Protein AF-A0A723QAN1-F1 (afdb_monomer)

Foldseek 3Di:
DVVLVVLLVLLVLLQVLLLLLLVLLLVQDPDSPVDPDDSPDSFLVVSVVSSLVSLVRRPVVDDPVLQPLVVVLSVVSCVQPRPSPLSPDQADPVRHGRRPPCPDDPVVVNVVSSVVNVVSSVVSSVVSVVSVVVVVVVVVVVVVD

Secondary structure (DSSP, 8-state):
--HHHHHHHHHHHHHHHHHHHHHHHHHHSS-STTS---TT---HHHHHHHHHHHHHHH-TT--TTTTHHHHHHHHHHHHH-TTS-TTT-SB-TTSPBTTTT-----HHHHHHHHHHHHHHHHHHHHHHHHHHHHHHHHHHHHTT-

Solvent-accessible surface area (backbone atoms only — not comparable to full-atom values): 8439 Å² total; per-residue (Å²): 124,76,61,36,55,52,54,39,51,56,54,50,50,50,52,53,53,47,54,50,42,38,54,48,32,41,74,64,37,92,66,45,83,83,53,92,78,61,90,86,65,78,43,54,85,59,51,48,60,51,28,55,53,38,44,54,71,66,38,81,88,58,55,84,74,76,47,49,60,44,55,53,51,47,51,53,47,41,75,62,32,53,79,72,50,40,39,76,33,75,46,48,98,88,68,48,62,35,51,74,90,67,88,77,78,65,62,65,65,48,50,56,54,52,47,58,31,46,57,53,49,53,51,50,44,53,51,46,51,51,52,49,51,53,52,52,54,52,51,55,56,62,75,72,111

Sequence (145 aa):
FLVYPVLFLYRHHLELLIKQIIGLALALAEDPDKHQYKKDDHNLNNLWPLAQKLILEVDDSYRPSDFKIVKEVVKALHQADERATDFRYARRNDGTRSLEGIHYVNTRRFGEKMGEASDLLDGVDNGLRYLLDCKAEWNQILDSF

Organism: Salmonella enterica (NCBI:txid28901)

Radius of gyration: 17.95 Å; Cα contacts (8 Å, |Δi|>4): 113; chains: 1; bounding box: 45×23×59 Å

Mean predicted aligned error: 4.46 Å

Structure (mmCIF, N/CA/C/O backbone):
data_AF-A0A723QAN1-F1
#
_entry.id   AF-A0A723QAN1-F1
#
loop_
_atom_site.group_PDB
_atom_site.id
_atom_site.type_symbol
_atom_site.label_atom_id
_atom_site.label_alt_id
_atom_site.label_comp_id
_atom_site.label_asym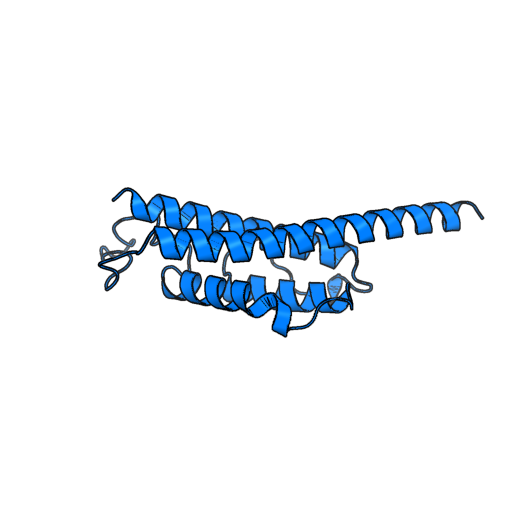_id
_atom_site.label_entity_id
_atom_site.label_seq_id
_atom_site.pdbx_PDB_ins_code
_atom_site.Cartn_x
_atom_site.Cartn_y
_atom_site.Cartn_z
_atom_site.occupancy
_atom_site.B_iso_or_equiv
_atom_site.auth_seq_id
_atom_site.auth_comp_id
_atom_site.auth_asym_id
_atom_site.auth_atom_id
_atom_site.pdbx_PDB_model_num
ATOM 1 N N . PHE A 1 1 ? -15.285 -5.327 21.416 1.00 58.22 1 PHE A N 1
ATOM 2 C CA . PHE A 1 1 ? -13.844 -5.627 21.547 1.00 58.22 1 PHE A CA 1
ATOM 3 C C . PHE A 1 1 ? -13.246 -6.340 20.329 1.00 58.22 1 PHE A C 1
ATOM 5 O O . PHE A 1 1 ? -12.143 -5.976 19.963 1.00 58.22 1 PHE A O 1
ATOM 12 N N . LEU A 1 2 ? -13.940 -7.261 19.639 1.00 69.56 2 LEU A N 1
ATOM 13 C CA . LEU A 1 2 ? -13.376 -7.983 18.473 1.00 69.56 2 LEU A CA 1
ATOM 14 C C . LEU A 1 2 ? -13.221 -7.165 17.175 1.00 69.56 2 LEU A C 1
ATOM 16 O O . LEU A 1 2 ? -12.537 -7.603 16.260 1.00 69.56 2 LEU A O 1
ATOM 20 N N . VAL A 1 3 ? -13.827 -5.979 17.084 1.00 81.19 3 VAL A N 1
ATOM 21 C CA . VAL A 1 3 ? -13.777 -5.155 15.867 1.00 81.19 3 VAL A CA 1
ATOM 22 C C . VAL A 1 3 ? -12.398 -4.511 15.675 1.00 81.19 3 VAL A C 1
ATOM 24 O O . VAL A 1 3 ? -11.872 -4.545 14.573 1.00 81.19 3 VAL A O 1
ATOM 27 N N . TYR A 1 4 ? -11.755 -3.995 16.727 1.00 85.25 4 TYR A N 1
ATOM 28 C CA . TYR A 1 4 ? -10.472 -3.287 16.587 1.00 85.25 4 TYR A CA 1
ATOM 29 C C . TYR A 1 4 ? -9.316 -4.157 16.069 1.00 85.25 4 TYR A C 1
ATOM 31 O O . TYR A 1 4 ? -8.631 -3.705 15.153 1.00 85.25 4 TYR A O 1
ATOM 39 N N . PRO A 1 5 ? -9.153 -5.423 16.509 1.00 88.00 5 PRO A N 1
ATOM 40 C CA . PRO A 1 5 ? -8.198 -6.333 15.879 1.00 88.00 5 PRO A CA 1
ATOM 41 C C . PRO A 1 5 ? -8.429 -6.527 14.374 1.00 88.00 5 PRO A C 1
ATOM 43 O O . PRO A 1 5 ? -7.466 -6.610 13.620 1.00 88.00 5 PRO A O 1
ATOM 46 N N . VAL A 1 6 ? -9.684 -6.542 13.908 1.00 88.88 6 VAL A N 1
ATOM 47 C CA . VAL A 1 6 ? -9.993 -6.645 12.471 1.00 88.88 6 VAL A CA 1
ATOM 48 C C . VAL A 1 6 ? -9.536 -5.391 11.722 1.00 88.88 6 VAL A C 1
ATOM 50 O O . VAL A 1 6 ? -8.882 -5.514 10.689 1.00 88.88 6 VAL A O 1
ATOM 53 N N . LEU A 1 7 ? -9.805 -4.188 12.249 1.00 89.44 7 LEU A N 1
ATOM 54 C CA . LEU A 1 7 ? -9.296 -2.950 11.638 1.00 89.44 7 LEU A CA 1
ATOM 55 C C . LEU A 1 7 ? -7.765 -2.921 11.605 1.00 89.44 7 LEU A C 1
ATOM 57 O O . LEU A 1 7 ? -7.190 -2.500 10.603 1.00 89.44 7 LEU A O 1
ATOM 61 N N . PHE A 1 8 ? -7.113 -3.394 12.672 1.00 90.62 8 PHE A N 1
ATOM 62 C CA . PHE A 1 8 ? -5.658 -3.500 12.722 1.00 90.62 8 PHE A CA 1
ATOM 63 C C . PHE A 1 8 ? -5.116 -4.388 11.596 1.00 90.62 8 PHE A C 1
ATOM 65 O O . PHE A 1 8 ? -4.196 -3.969 10.898 1.00 90.62 8 PHE A O 1
ATOM 72 N N . LEU A 1 9 ? -5.698 -5.574 11.384 1.00 91.94 9 LEU A N 1
ATOM 73 C CA . LEU A 1 9 ? -5.268 -6.488 10.320 1.00 91.94 9 LEU A CA 1
ATOM 74 C C . LEU A 1 9 ? -5.391 -5.845 8.937 1.00 91.94 9 LEU A C 1
ATOM 76 O O . LEU A 1 9 ? -4.454 -5.902 8.150 1.00 91.94 9 LEU A O 1
ATOM 80 N N . TYR A 1 10 ? -6.504 -5.163 8.672 1.00 92.44 10 TYR A N 1
ATOM 81 C CA . TYR A 1 10 ? -6.720 -4.438 7.422 1.00 92.44 10 TYR A CA 1
ATOM 82 C C . TYR A 1 10 ? -5.733 -3.273 7.229 1.00 92.44 10 TYR A C 1
ATOM 84 O O . TYR A 1 10 ? -5.179 -3.112 6.142 1.00 92.44 10 TYR A O 1
ATOM 92 N N . ARG A 1 11 ? -5.464 -2.476 8.276 1.00 92.75 11 ARG A N 1
ATOM 93 C CA . ARG A 1 11 ? -4.436 -1.419 8.235 1.00 92.75 11 ARG A CA 1
ATOM 94 C C . ARG A 1 11 ? -3.059 -2.012 7.935 1.00 92.75 11 ARG A C 1
ATOM 96 O O . ARG A 1 11 ? -2.321 -1.462 7.123 1.00 92.75 11 ARG A O 1
ATOM 103 N N . HIS A 1 12 ? -2.708 -3.100 8.616 1.00 92.88 12 HIS A N 1
ATOM 104 C CA . HIS A 1 12 ? -1.403 -3.736 8.482 1.00 92.88 12 HIS A CA 1
ATOM 105 C C . HIS A 1 12 ? -1.216 -4.385 7.107 1.00 92.88 12 HIS A C 1
ATOM 107 O O . HIS A 1 12 ? -0.154 -4.230 6.515 1.00 92.88 12 HIS A O 1
ATOM 113 N N . HIS A 1 13 ? -2.260 -5.022 6.567 1.00 94.88 13 HIS A N 1
ATOM 114 C CA . HIS A 1 13 ? -2.288 -5.534 5.194 1.00 94.88 13 HIS A CA 1
ATOM 115 C C . HIS A 1 13 ? -1.930 -4.443 4.180 1.00 94.88 13 HIS A C 1
ATOM 117 O O . HIS A 1 13 ? -0.969 -4.599 3.430 1.00 94.88 13 HIS A O 1
ATOM 123 N N . LEU A 1 14 ? -2.619 -3.294 4.226 1.00 95.06 14 LEU A N 1
ATOM 124 C CA . LEU A 1 14 ? -2.302 -2.179 3.328 1.00 95.06 14 LEU A CA 1
ATOM 125 C C . LEU A 1 14 ? -0.883 -1.643 3.519 1.00 95.06 14 LEU A C 1
ATOM 127 O O . LEU A 1 14 ? -0.226 -1.313 2.540 1.00 95.06 14 LEU A O 1
ATOM 131 N N . GLU A 1 15 ? -0.401 -1.545 4.759 1.00 95.00 15 GLU A N 1
ATOM 132 C CA . GLU A 1 15 ? 0.967 -1.093 5.023 1.00 95.00 15 GLU A CA 1
ATOM 133 C C . GLU A 1 15 ? 2.000 -1.997 4.340 1.00 95.00 15 GLU A C 1
ATOM 135 O O . GLU A 1 15 ? 2.912 -1.500 3.678 1.00 95.00 15 GLU A O 1
ATOM 140 N N . LEU A 1 16 ? 1.851 -3.317 4.479 1.00 96.12 16 LEU A N 1
ATOM 141 C CA . LEU A 1 16 ? 2.757 -4.285 3.867 1.00 96.12 16 LEU A CA 1
ATOM 142 C C . LEU A 1 16 ? 2.675 -4.255 2.340 1.00 96.12 16 LEU A C 1
ATOM 144 O O . LEU A 1 16 ? 3.715 -4.235 1.685 1.00 96.12 16 LEU A O 1
ATOM 148 N N . LEU A 1 17 ? 1.466 -4.187 1.780 1.00 97.38 17 LEU A N 1
ATOM 149 C CA . LEU A 1 17 ? 1.263 -4.125 0.333 1.00 97.38 17 LEU A CA 1
ATOM 150 C C . LEU A 1 17 ? 1.862 -2.845 -0.271 1.00 97.38 17 LEU A C 1
ATOM 152 O O . LEU A 1 17 ? 2.572 -2.897 -1.270 1.00 97.38 17 LEU A O 1
ATOM 156 N N . ILE A 1 18 ? 1.685 -1.695 0.388 1.00 97.69 18 ILE A N 1
ATOM 157 C CA . ILE A 1 18 ? 2.312 -0.431 -0.028 1.00 97.69 18 ILE A CA 1
ATOM 158 C C . ILE A 1 18 ? 3.845 -0.533 0.028 1.00 97.69 18 ILE A C 1
ATOM 160 O O . ILE A 1 18 ? 4.523 -0.087 -0.897 1.00 97.69 18 ILE A O 1
ATOM 164 N N . LYS A 1 19 ? 4.415 -1.139 1.078 1.00 97.31 19 LYS A N 1
ATOM 165 C CA . LYS A 1 19 ? 5.871 -1.357 1.185 1.00 97.31 19 LYS A CA 1
ATOM 166 C C . LYS A 1 19 ? 6.411 -2.274 0.090 1.00 97.31 19 LYS A C 1
ATOM 168 O O . LYS A 1 19 ? 7.500 -2.019 -0.425 1.00 97.31 19 LYS A O 1
ATOM 173 N N . GLN A 1 20 ? 5.661 -3.318 -0.256 1.00 97.44 20 GLN A N 1
ATOM 174 C CA . GLN A 1 20 ? 5.986 -4.222 -1.356 1.00 97.44 20 GLN A CA 1
ATOM 175 C C . GLN A 1 20 ? 6.028 -3.457 -2.684 1.00 97.44 20 GLN A C 1
ATOM 177 O O . GLN A 1 20 ? 7.035 -3.516 -3.388 1.00 97.44 20 GLN A O 1
ATOM 182 N N . ILE A 1 21 ? 4.991 -2.666 -2.969 1.00 98.38 21 ILE A N 1
ATOM 183 C CA . ILE A 1 21 ? 4.897 -1.823 -4.168 1.00 98.38 21 ILE A CA 1
ATOM 184 C C . ILE A 1 21 ? 6.060 -0.829 -4.254 1.00 98.38 21 ILE A C 1
ATOM 186 O O . ILE A 1 21 ? 6.676 -0.712 -5.309 1.00 98.38 21 ILE A O 1
ATOM 190 N N . ILE A 1 22 ? 6.417 -0.156 -3.150 1.00 98.19 22 ILE A N 1
ATOM 191 C CA . ILE A 1 22 ? 7.596 0.729 -3.108 1.00 98.19 22 ILE A CA 1
ATOM 192 C C . ILE A 1 22 ? 8.857 -0.040 -3.516 1.00 98.19 22 ILE A C 1
ATOM 194 O O . ILE A 1 22 ? 9.641 0.454 -4.321 1.00 98.19 22 ILE A O 1
ATOM 198 N N . GLY A 1 23 ? 9.052 -1.251 -2.985 1.00 96.94 23 GLY A N 1
ATOM 199 C CA . GLY A 1 23 ? 10.200 -2.092 -3.325 1.00 96.94 23 GLY A CA 1
ATOM 200 C C . GLY A 1 23 ? 10.256 -2.470 -4.807 1.00 96.94 23 GLY A C 1
ATOM 201 O O . GLY A 1 23 ? 11.316 -2.355 -5.420 1.00 96.94 23 GLY A O 1
ATOM 202 N N . LEU A 1 24 ? 9.123 -2.878 -5.387 1.00 98.12 24 LEU A N 1
ATOM 203 C CA . LEU A 1 24 ? 9.030 -3.233 -6.808 1.00 98.12 24 LEU A CA 1
ATOM 204 C C . LEU A 1 24 ? 9.281 -2.020 -7.710 1.00 98.12 24 LEU A C 1
ATOM 206 O O . LEU A 1 24 ? 10.092 -2.091 -8.630 1.00 98.12 24 LEU A O 1
ATOM 210 N N . ALA A 1 25 ? 8.643 -0.887 -7.414 1.00 97.94 25 ALA A N 1
ATOM 211 C CA . ALA A 1 25 ? 8.802 0.326 -8.204 1.00 97.94 25 ALA A CA 1
ATOM 212 C C . ALA A 1 25 ? 10.233 0.887 -8.119 1.00 97.94 25 ALA A C 1
ATOM 214 O O . ALA A 1 25 ? 10.780 1.319 -9.128 1.00 97.94 25 ALA A O 1
ATOM 215 N N . LEU A 1 26 ? 10.897 0.809 -6.959 1.00 97.25 26 LEU A N 1
ATOM 216 C CA . LEU A 1 26 ? 12.315 1.177 -6.844 1.00 97.25 26 LEU A CA 1
ATOM 217 C C . LEU A 1 26 ? 13.230 0.290 -7.698 1.00 97.25 26 LEU A C 1
ATOM 219 O O . LEU A 1 26 ? 14.212 0.789 -8.230 1.00 97.25 26 LEU A O 1
ATOM 223 N N . ALA A 1 27 ? 12.928 -1.001 -7.856 1.00 96.06 27 ALA A N 1
ATOM 224 C CA . ALA A 1 27 ? 13.707 -1.887 -8.728 1.00 96.06 27 ALA A CA 1
ATOM 225 C C . ALA A 1 27 ? 13.515 -1.570 -10.229 1.00 96.06 27 ALA A C 1
ATOM 227 O O . ALA A 1 27 ? 14.384 -1.857 -11.064 1.00 96.06 27 ALA A O 1
ATOM 228 N N . LEU A 1 28 ? 12.382 -0.961 -10.581 1.00 96.56 28 LEU A N 1
ATOM 229 C CA . LEU A 1 28 ? 12.095 -0.494 -11.934 1.00 96.56 28 LEU A CA 1
ATOM 230 C C . LEU A 1 28 ? 12.711 0.875 -12.228 1.00 96.56 28 LEU A C 1
ATOM 232 O O . LEU A 1 28 ? 13.205 1.056 -13.341 1.00 96.56 28 LEU A O 1
ATOM 236 N N . ALA A 1 29 ? 12.735 1.776 -11.243 1.00 95.44 29 ALA A N 1
ATOM 237 C CA . ALA A 1 29 ? 13.222 3.147 -11.374 1.00 95.44 29 ALA A CA 1
ATOM 238 C C . ALA A 1 29 ? 14.650 3.234 -11.945 1.00 95.44 29 ALA A C 1
ATOM 240 O O . ALA A 1 29 ? 15.518 2.418 -11.630 1.00 95.44 29 ALA A O 1
ATOM 241 N N . GLU A 1 30 ? 14.898 4.257 -12.767 1.00 91.50 30 GLU A N 1
ATOM 242 C CA . GLU A 1 30 ? 16.220 4.516 -13.362 1.00 91.50 30 GLU A CA 1
ATOM 243 C C . GLU A 1 30 ? 17.254 4.955 -12.317 1.00 91.50 30 GLU A C 1
ATOM 245 O O . GLU A 1 30 ? 18.412 4.553 -12.374 1.00 91.50 30 GLU A O 1
ATOM 250 N N . ASP A 1 31 ? 16.818 5.760 -11.347 1.00 91.94 31 ASP A N 1
ATOM 251 C CA . ASP A 1 31 ? 17.627 6.237 -10.224 1.00 91.94 31 ASP A CA 1
ATOM 252 C C . ASP A 1 31 ? 16.863 5.966 -8.917 1.00 91.94 31 ASP A C 1
ATOM 254 O O . ASP A 1 31 ? 16.047 6.789 -8.485 1.00 91.94 31 ASP A O 1
ATOM 258 N N . PRO A 1 32 ? 17.052 4.781 -8.307 1.00 88.88 32 PRO A N 1
ATOM 259 C CA . PRO A 1 32 ? 16.380 4.413 -7.063 1.00 88.88 32 PRO A CA 1
ATOM 260 C C . PRO A 1 32 ? 16.864 5.237 -5.861 1.00 88.88 32 PRO A C 1
ATOM 262 O O . PRO A 1 32 ? 16.075 5.528 -4.960 1.00 88.88 32 PRO A O 1
ATOM 265 N N . ASP A 1 33 ? 18.134 5.654 -5.859 1.00 89.75 33 ASP A N 1
ATOM 266 C CA . ASP A 1 33 ? 18.795 6.305 -4.721 1.00 89.75 33 ASP A CA 1
ATOM 267 C C . ASP A 1 33 ? 18.312 7.746 -4.490 1.00 89.75 33 ASP A C 1
ATOM 269 O O . ASP A 1 33 ? 18.410 8.270 -3.375 1.00 89.75 33 ASP A O 1
ATOM 273 N N . LYS A 1 34 ? 17.692 8.382 -5.497 1.00 91.38 34 LYS A N 1
ATOM 274 C CA . LYS A 1 34 ? 17.027 9.690 -5.326 1.00 91.38 34 LYS A CA 1
ATOM 275 C C . LYS A 1 34 ? 15.838 9.654 -4.359 1.00 91.38 34 LYS A C 1
ATOM 277 O O . LYS A 1 34 ? 15.363 10.705 -3.916 1.00 91.38 34 LYS A O 1
ATOM 282 N N . HIS A 1 35 ? 15.315 8.469 -4.046 1.00 90.69 35 HIS A N 1
ATOM 283 C CA . HIS A 1 35 ? 14.157 8.295 -3.181 1.00 90.69 35 HIS A CA 1
ATOM 284 C C . HIS A 1 35 ? 14.565 7.912 -1.759 1.00 90.69 35 HIS A C 1
ATOM 286 O O . HIS A 1 35 ? 15.158 6.869 -1.506 1.00 90.69 35 HIS A O 1
ATOM 292 N N . GLN A 1 36 ? 14.160 8.729 -0.786 1.00 85.31 36 GLN A N 1
ATOM 293 C CA . GLN A 1 36 ? 14.372 8.427 0.628 1.00 85.31 36 GLN A CA 1
ATOM 294 C C . GLN A 1 36 ? 13.330 7.419 1.129 1.00 85.31 36 GLN A C 1
ATOM 296 O O . GLN A 1 36 ? 12.327 7.800 1.734 1.00 85.31 36 GLN A O 1
ATOM 301 N N . TYR A 1 37 ? 13.561 6.127 0.885 1.00 90.38 37 TYR A N 1
ATOM 302 C CA . TYR A 1 37 ? 12.731 5.066 1.452 1.00 90.38 37 TYR A CA 1
ATOM 303 C C . TYR A 1 37 ? 13.312 4.526 2.764 1.00 90.38 37 TYR A C 1
ATOM 305 O O . TYR A 1 37 ? 14.372 3.902 2.797 1.00 90.38 37 TYR A O 1
ATOM 313 N N . LYS A 1 38 ? 12.577 4.733 3.859 1.00 87.00 38 LYS A N 1
ATOM 314 C CA . LYS A 1 38 ? 12.874 4.160 5.175 1.00 87.00 38 LYS A CA 1
ATOM 315 C C . LYS A 1 38 ? 12.042 2.897 5.384 1.00 87.00 38 LYS A C 1
ATOM 317 O O . LYS A 1 38 ? 10.830 2.977 5.569 1.00 87.00 38 LYS A O 1
ATOM 322 N N . LYS A 1 39 ? 12.685 1.725 5.348 1.00 81.69 39 LYS A N 1
ATOM 323 C CA . LYS A 1 39 ? 12.002 0.418 5.467 1.00 81.69 39 LYS A CA 1
ATOM 324 C C . LYS A 1 39 ? 11.280 0.227 6.812 1.00 81.69 39 LYS A C 1
ATOM 326 O O . LYS A 1 39 ? 10.330 -0.550 6.893 1.00 81.69 39 LYS A O 1
ATOM 331 N N . ASP A 1 40 ? 11.728 0.931 7.846 1.00 85.19 40 ASP A N 1
ATOM 332 C CA . ASP A 1 40 ? 11.168 0.945 9.199 1.00 85.19 40 ASP A CA 1
ATOM 333 C C . ASP A 1 40 ? 10.049 1.986 9.397 1.00 85.19 40 ASP A C 1
ATOM 335 O O . ASP A 1 40 ? 9.477 2.067 10.482 1.00 85.19 40 ASP A O 1
ATOM 339 N N . ASP A 1 41 ? 9.684 2.763 8.369 1.00 86.50 41 ASP A N 1
ATOM 340 C CA . ASP A 1 41 ? 8.539 3.672 8.462 1.00 86.50 41 ASP A CA 1
ATOM 341 C C . ASP A 1 41 ? 7.223 2.877 8.455 1.00 86.50 41 ASP A C 1
ATOM 343 O O . ASP A 1 41 ? 7.013 1.989 7.630 1.00 86.50 41 ASP A O 1
ATOM 347 N N . HIS A 1 42 ? 6.322 3.189 9.382 1.00 85.69 42 HIS A N 1
ATOM 348 C CA . HIS A 1 42 ? 4.993 2.578 9.526 1.00 85.69 42 HIS A CA 1
ATOM 349 C C . HIS A 1 42 ? 3.859 3.586 9.283 1.00 85.69 42 HIS A C 1
ATOM 351 O O . HIS A 1 42 ? 2.673 3.273 9.449 1.00 85.69 42 HIS A O 1
ATOM 357 N N . ASN A 1 43 ? 4.212 4.826 8.938 1.00 89.19 43 ASN A N 1
ATOM 358 C CA . ASN A 1 43 ? 3.266 5.901 8.737 1.00 89.19 43 ASN A CA 1
ATOM 359 C C . ASN A 1 43 ? 2.719 5.863 7.310 1.00 89.19 43 ASN A C 1
ATOM 361 O O . ASN A 1 43 ? 3.394 6.234 6.349 1.00 89.19 43 ASN A O 1
ATOM 365 N N . LEU A 1 44 ? 1.452 5.471 7.174 1.00 90.69 44 LEU A N 1
ATOM 366 C CA . LEU A 1 44 ? 0.780 5.423 5.876 1.00 90.69 44 LEU A CA 1
ATOM 367 C C . LEU A 1 44 ? 0.757 6.787 5.161 1.00 90.69 44 LEU A C 1
ATOM 369 O O . LEU A 1 44 ? 0.787 6.810 3.935 1.00 90.69 44 LEU A O 1
ATOM 373 N N . ASN A 1 45 ? 0.774 7.914 5.885 1.00 88.06 45 ASN A N 1
ATOM 374 C CA . ASN A 1 45 ? 0.846 9.248 5.273 1.00 88.06 45 ASN A CA 1
ATOM 375 C C . ASN A 1 45 ? 2.212 9.569 4.655 1.00 88.06 45 ASN A C 1
ATOM 377 O O . ASN A 1 45 ? 2.284 10.464 3.819 1.00 88.06 45 ASN A O 1
ATOM 381 N N . ASN A 1 46 ? 3.270 8.851 5.032 1.00 91.44 46 ASN A N 1
ATOM 382 C CA . ASN A 1 46 ? 4.579 8.956 4.391 1.00 91.44 46 ASN A CA 1
ATOM 383 C C . ASN A 1 46 ? 4.717 7.913 3.278 1.00 91.44 46 ASN A C 1
ATOM 385 O O . ASN A 1 46 ? 5.133 8.232 2.165 1.00 91.44 46 ASN A O 1
ATOM 389 N N . LEU A 1 47 ? 4.328 6.669 3.577 1.00 94.75 47 LEU A N 1
ATOM 390 C CA . LEU A 1 47 ? 4.462 5.537 2.664 1.00 94.75 47 LEU A CA 1
ATOM 391 C C . LEU A 1 47 ? 3.612 5.716 1.402 1.00 94.75 47 LEU A C 1
ATOM 393 O O . LEU A 1 47 ? 4.105 5.509 0.298 1.00 94.75 47 LEU A O 1
ATOM 397 N N . TRP A 1 48 ? 2.349 6.126 1.543 1.00 96.38 48 TRP A N 1
ATOM 398 C CA . TRP A 1 48 ? 1.437 6.204 0.404 1.00 96.38 48 TRP A CA 1
ATOM 399 C C . TRP A 1 48 ? 1.847 7.259 -0.642 1.00 96.38 48 TRP A C 1
ATOM 401 O O . TRP A 1 48 ? 1.915 6.906 -1.819 1.00 96.38 48 TRP A O 1
ATOM 411 N N . PRO A 1 49 ? 2.180 8.518 -0.285 1.00 95.88 49 PRO A N 1
ATOM 412 C CA . PRO A 1 49 ? 2.662 9.484 -1.275 1.00 95.88 49 PRO A CA 1
ATOM 413 C C . PRO A 1 49 ? 3.938 9.040 -1.993 1.00 95.88 49 PRO A C 1
ATOM 415 O O . PRO A 1 49 ? 4.075 9.292 -3.189 1.00 95.88 49 PRO A O 1
ATOM 418 N N . LEU A 1 50 ? 4.855 8.365 -1.287 1.00 96.75 50 LEU A N 1
ATOM 419 C CA . LEU A 1 50 ? 6.058 7.802 -1.899 1.00 96.75 50 LEU A CA 1
ATOM 420 C C . LEU A 1 50 ? 5.703 6.698 -2.902 1.00 96.75 50 LEU A C 1
ATOM 422 O O . LEU A 1 50 ? 6.176 6.743 -4.034 1.00 96.75 50 LEU A O 1
ATOM 426 N N . ALA A 1 51 ? 4.843 5.754 -2.513 1.00 97.75 51 ALA A N 1
ATOM 427 C CA . ALA A 1 51 ? 4.379 4.688 -3.396 1.00 97.75 51 ALA A CA 1
ATOM 428 C C . ALA A 1 51 ? 3.693 5.254 -4.644 1.00 97.75 51 ALA A C 1
ATOM 430 O O . ALA A 1 51 ? 4.073 4.908 -5.755 1.00 97.75 51 ALA A O 1
ATOM 431 N N . GLN A 1 52 ? 2.748 6.185 -4.475 1.00 97.94 52 GLN A N 1
ATOM 432 C CA . GLN A 1 52 ? 2.054 6.828 -5.592 1.00 97.94 52 GLN A CA 1
ATOM 433 C C . GLN A 1 52 ? 3.029 7.523 -6.547 1.00 97.94 52 GLN A C 1
ATOM 435 O O . GLN A 1 52 ? 2.904 7.370 -7.759 1.00 97.94 52 GLN A O 1
ATOM 440 N N . LYS A 1 53 ? 3.995 8.280 -6.012 1.00 96.94 53 LYS A N 1
ATOM 441 C CA . LYS A 1 53 ? 5.018 8.943 -6.828 1.00 96.94 53 LYS A CA 1
ATOM 442 C C . LYS A 1 53 ? 5.819 7.927 -7.643 1.00 96.94 53 LYS A C 1
ATOM 444 O O . LYS A 1 53 ? 6.008 8.143 -8.831 1.00 96.94 53 LYS A O 1
ATOM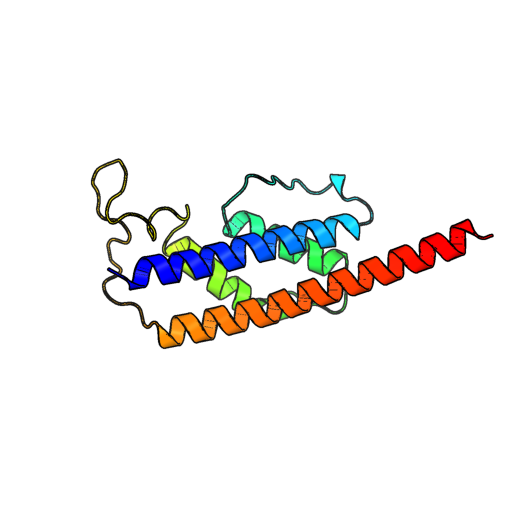 449 N N . LEU A 1 54 ? 6.274 6.850 -7.004 1.00 97.94 54 LEU A N 1
ATOM 450 C CA . LEU A 1 54 ? 7.078 5.814 -7.647 1.00 97.94 54 LEU A CA 1
ATOM 451 C C . LEU A 1 54 ? 6.296 5.054 -8.721 1.00 97.94 54 LEU A C 1
ATOM 453 O O . LEU A 1 54 ? 6.833 4.846 -9.799 1.00 97.94 54 LEU A O 1
ATOM 457 N N . ILE A 1 55 ? 5.034 4.691 -8.464 1.00 98.31 55 ILE A N 1
ATOM 458 C CA . ILE A 1 55 ? 4.178 4.028 -9.463 1.00 98.31 55 ILE A CA 1
ATOM 459 C C . ILE A 1 55 ? 4.065 4.899 -10.718 1.00 98.31 55 ILE A C 1
ATOM 461 O O . ILE A 1 55 ? 4.332 4.426 -11.813 1.00 98.31 55 ILE A O 1
ATOM 465 N N . LEU A 1 56 ? 3.739 6.185 -10.548 1.00 97.56 56 LEU A N 1
ATOM 466 C CA . LEU A 1 56 ? 3.593 7.134 -11.660 1.00 97.56 56 LEU A CA 1
ATOM 467 C C . LEU A 1 56 ? 4.908 7.432 -12.395 1.00 97.56 56 LEU A C 1
ATOM 469 O O . LEU A 1 56 ? 4.880 7.994 -13.486 1.00 97.56 56 LEU A O 1
ATOM 473 N N . GLU A 1 57 ? 6.052 7.132 -11.782 1.00 96.38 57 GLU A N 1
ATOM 474 C CA . GLU A 1 57 ? 7.364 7.280 -12.409 1.00 96.38 57 GLU A CA 1
ATOM 475 C C . GLU A 1 57 ? 7.702 6.092 -13.316 1.00 96.38 57 GLU A C 1
ATOM 477 O O . GLU A 1 57 ? 8.353 6.285 -14.339 1.00 96.38 57 GLU A O 1
ATOM 482 N N . VAL A 1 58 ? 7.276 4.880 -12.946 1.00 97.19 58 VAL A N 1
ATOM 483 C CA . VAL A 1 58 ? 7.685 3.637 -13.626 1.00 97.19 58 VAL A CA 1
ATOM 484 C C . VAL A 1 58 ? 6.612 3.039 -14.532 1.00 97.19 58 VAL A C 1
ATOM 486 O O . VAL A 1 58 ? 6.928 2.179 -15.348 1.00 97.19 58 VAL A O 1
ATOM 489 N N . ASP A 1 59 ? 5.361 3.474 -14.390 1.00 96.31 59 ASP A N 1
ATOM 490 C CA . ASP A 1 59 ? 4.225 3.011 -15.182 1.00 96.31 59 ASP A CA 1
ATOM 491 C C . ASP A 1 59 ? 3.335 4.205 -15.566 1.00 96.31 59 ASP A C 1
ATOM 493 O O . ASP A 1 59 ? 2.627 4.789 -14.738 1.00 96.31 59 ASP A O 1
ATOM 497 N N . ASP A 1 60 ? 3.391 4.580 -16.845 1.00 94.75 60 ASP A N 1
ATOM 498 C CA . ASP A 1 60 ? 2.685 5.729 -17.417 1.00 94.75 60 ASP A CA 1
ATOM 499 C C . ASP A 1 60 ? 1.198 5.458 -17.704 1.00 94.75 60 ASP A C 1
ATOM 501 O O . ASP A 1 60 ? 0.450 6.380 -18.056 1.00 94.75 60 ASP A O 1
ATOM 505 N N . SER A 1 61 ? 0.740 4.215 -17.513 1.00 95.75 61 SER A N 1
ATOM 506 C CA . SER A 1 61 ? -0.669 3.855 -17.656 1.00 95.75 61 SER A CA 1
ATOM 507 C C . SER A 1 61 ? -1.532 4.405 -16.516 1.00 95.75 61 SER A C 1
ATOM 509 O O . SER A 1 61 ? -2.728 4.656 -16.709 1.00 95.75 61 SER A O 1
ATOM 511 N N . TYR A 1 62 ? -0.927 4.657 -15.351 1.00 96.94 62 TYR A N 1
ATOM 512 C CA . TYR A 1 62 ? -1.609 5.181 -14.175 1.00 96.94 62 TYR A CA 1
ATOM 513 C C . TYR A 1 62 ? -1.673 6.709 -14.142 1.00 96.94 62 TYR A C 1
ATOM 515 O O . TYR A 1 62 ? -0.774 7.441 -14.554 1.00 96.94 62 TYR A O 1
ATOM 523 N N . ARG A 1 63 ? -2.750 7.217 -13.545 1.00 97.06 63 ARG A N 1
ATOM 524 C CA . ARG A 1 63 ? -2.982 8.635 -13.269 1.00 97.06 63 ARG A CA 1
ATOM 525 C C . ARG A 1 63 ? -3.225 8.846 -11.777 1.00 97.06 63 ARG A C 1
ATOM 527 O O . ARG A 1 63 ? -3.796 7.987 -11.107 1.00 97.06 63 ARG A O 1
ATOM 534 N N . PRO A 1 64 ? -2.913 10.035 -11.223 1.00 95.62 64 PRO A N 1
ATOM 535 C CA . PRO A 1 64 ? -3.183 10.332 -9.814 1.00 95.62 64 PRO A CA 1
ATOM 536 C C . PRO A 1 64 ? -4.643 10.099 -9.385 1.00 95.62 64 PRO A C 1
ATOM 538 O O . PRO A 1 64 ? -4.897 9.791 -8.219 1.00 95.62 64 PRO A O 1
ATOM 541 N N . SER A 1 65 ? -5.593 10.254 -10.317 1.00 96.44 65 SER A N 1
ATOM 542 C CA . SER A 1 65 ? -7.028 10.025 -10.115 1.00 96.44 65 SER A CA 1
ATOM 543 C C . SER A 1 65 ? -7.388 8.577 -9.813 1.00 96.44 65 SER A C 1
ATOM 545 O O . SER A 1 65 ? -8.366 8.347 -9.101 1.00 96.44 65 SER A O 1
ATOM 547 N N . ASP A 1 66 ? -6.610 7.623 -10.318 1.00 97.19 66 ASP A N 1
ATOM 548 C CA . ASP A 1 66 ? -6.935 6.198 -10.235 1.00 97.19 66 ASP A CA 1
ATOM 549 C C . ASP A 1 66 ? -6.840 5.719 -8.786 1.00 97.19 66 ASP A C 1
ATOM 551 O O . ASP A 1 66 ? -7.608 4.882 -8.327 1.00 97.19 66 ASP A O 1
ATOM 555 N N . PHE A 1 67 ? -5.993 6.374 -7.994 1.00 97.88 67 PHE A N 1
ATOM 556 C CA . PHE A 1 67 ? -5.751 6.023 -6.602 1.00 97.88 67 PHE A CA 1
ATOM 557 C C . PHE A 1 67 ? -6.656 6.741 -5.594 1.00 97.88 67 PHE A C 1
ATOM 559 O O . PHE A 1 67 ? -6.334 6.815 -4.401 1.00 97.88 67 PHE A O 1
ATOM 566 N N . LYS A 1 68 ? -7.784 7.308 -6.043 1.00 97.25 68 LYS A N 1
ATOM 567 C CA . LYS A 1 68 ? -8.706 8.049 -5.168 1.00 97.25 68 LYS A CA 1
ATOM 568 C C . LYS A 1 68 ? -9.129 7.219 -3.953 1.00 97.25 68 LYS A C 1
ATOM 570 O O . LYS A 1 68 ? -9.064 7.721 -2.832 1.00 97.25 68 LYS A O 1
ATOM 575 N N . ILE A 1 69 ? -9.509 5.959 -4.170 1.00 97.38 69 ILE A N 1
ATOM 576 C CA . ILE A 1 69 ? -9.957 5.068 -3.095 1.00 97.38 69 ILE A CA 1
ATOM 577 C C . ILE A 1 69 ? -8.847 4.792 -2.076 1.00 97.38 69 ILE A C 1
ATOM 579 O O . ILE A 1 69 ? -9.073 4.920 -0.873 1.00 97.38 69 ILE A O 1
ATOM 583 N N . VAL A 1 70 ? -7.625 4.507 -2.538 1.00 97.38 70 VAL A N 1
ATOM 584 C CA . VAL A 1 70 ? -6.477 4.248 -1.657 1.00 97.38 70 VAL A CA 1
ATOM 585 C C . VAL A 1 70 ? -6.175 5.476 -0.805 1.00 97.38 70 VAL A C 1
ATOM 587 O O . VAL A 1 70 ? -6.011 5.366 0.409 1.00 97.38 70 VAL A O 1
ATOM 590 N N . LYS A 1 71 ? -6.186 6.669 -1.412 1.00 95.94 71 LYS A N 1
ATOM 591 C CA . LYS A 1 71 ? -5.972 7.934 -0.699 1.00 95.94 71 LYS A CA 1
ATOM 592 C C . LYS A 1 71 ? -7.026 8.174 0.386 1.00 95.94 71 LYS A C 1
ATOM 594 O O . LYS A 1 71 ? -6.683 8.622 1.480 1.00 95.94 71 LYS A O 1
ATOM 599 N N . GLU A 1 72 ? -8.296 7.902 0.095 1.00 95.31 72 GLU A N 1
ATOM 600 C CA . GLU A 1 72 ? -9.388 8.034 1.067 1.00 95.31 72 GLU A CA 1
ATOM 601 C C . GLU A 1 72 ? -9.229 7.052 2.234 1.00 95.31 72 GLU A C 1
ATOM 603 O O . GLU A 1 72 ? -9.336 7.456 3.394 1.00 95.31 72 GLU A O 1
ATOM 608 N N . VAL A 1 73 ? -8.912 5.789 1.936 1.00 95.19 73 VAL A N 1
ATOM 609 C CA . VAL A 1 73 ? -8.716 4.736 2.939 1.00 95.19 73 VAL A CA 1
ATOM 610 C C . VAL A 1 73 ? -7.499 5.014 3.822 1.00 95.19 73 VAL A C 1
ATOM 612 O O . VAL A 1 73 ? -7.623 4.992 5.046 1.00 95.19 73 VAL A O 1
ATOM 615 N N . VAL A 1 74 ? -6.346 5.345 3.233 1.00 94.69 74 VAL A N 1
ATOM 616 C CA . VAL A 1 74 ? -5.123 5.701 3.972 1.00 94.69 74 VAL A CA 1
ATOM 617 C C . VAL A 1 74 ? -5.379 6.878 4.908 1.00 94.69 74 VAL A C 1
ATOM 619 O O . VAL A 1 74 ? -5.029 6.815 6.088 1.00 94.69 74 VAL A O 1
ATOM 622 N N . LYS A 1 75 ? -6.051 7.926 4.415 1.00 92.69 75 LYS A N 1
ATOM 623 C CA . LYS A 1 75 ? -6.402 9.092 5.230 1.0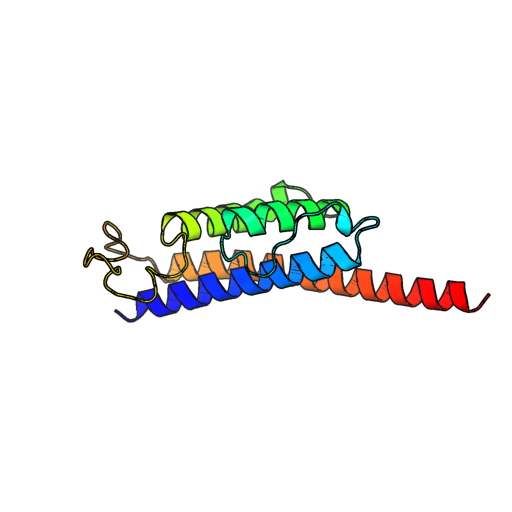0 92.69 75 LYS A CA 1
ATOM 624 C C . LYS A 1 75 ? -7.302 8.704 6.404 1.00 92.69 75 LYS A C 1
ATOM 626 O O . LYS A 1 75 ? -7.041 9.136 7.524 1.00 92.69 75 LYS A O 1
ATOM 631 N N . ALA A 1 76 ? -8.335 7.895 6.166 1.00 91.25 76 ALA A N 1
ATOM 632 C CA . ALA A 1 76 ? -9.259 7.460 7.212 1.00 91.25 76 ALA A CA 1
ATOM 633 C C . ALA A 1 76 ? -8.564 6.595 8.278 1.00 91.25 76 ALA A C 1
ATOM 635 O O . ALA A 1 76 ? -8.769 6.807 9.472 1.00 91.25 76 ALA A O 1
ATOM 636 N N . LEU A 1 77 ? -7.706 5.658 7.860 1.00 90.81 77 LEU A N 1
ATOM 637 C CA . LEU A 1 77 ? -6.931 4.814 8.772 1.00 90.81 77 LEU A CA 1
ATOM 638 C C . LEU A 1 77 ? -5.946 5.628 9.606 1.00 90.81 77 LEU A C 1
ATOM 640 O O . LEU A 1 77 ? -5.865 5.421 10.811 1.00 90.81 77 LEU A O 1
ATOM 644 N N . HIS A 1 78 ? -5.235 6.573 8.990 1.00 88.25 78 HIS A N 1
ATOM 645 C CA . HIS A 1 78 ? -4.304 7.438 9.707 1.00 88.25 78 HIS A CA 1
ATOM 646 C C . HIS A 1 78 ? -5.023 8.345 10.716 1.00 88.25 78 HIS A C 1
ATOM 648 O O . HIS A 1 78 ? -4.546 8.511 11.833 1.00 88.25 78 HIS A O 1
ATOM 654 N N . GLN A 1 79 ? -6.184 8.901 10.354 1.00 86.88 79 GLN A N 1
ATOM 655 C CA . GLN A 1 79 ? -6.994 9.706 11.275 1.00 86.88 79 GLN A CA 1
ATOM 656 C C . GLN A 1 79 ? -7.507 8.899 12.473 1.00 86.88 79 GLN A C 1
ATOM 658 O O . GLN A 1 79 ? -7.667 9.457 13.555 1.00 86.88 79 GLN A O 1
ATOM 663 N N . ALA A 1 80 ? -7.780 7.607 12.282 1.00 84.62 80 ALA A N 1
ATOM 664 C CA . ALA A 1 80 ? -8.259 6.730 13.342 1.00 84.62 80 ALA A CA 1
ATOM 665 C C . ALA A 1 80 ? -7.123 6.165 14.217 1.00 84.62 80 ALA A C 1
ATOM 667 O O . ALA A 1 80 ? -7.282 6.087 15.431 1.00 84.62 80 ALA A O 1
ATOM 668 N N . ASP A 1 81 ? -5.996 5.767 13.620 1.00 81.12 81 ASP A N 1
ATOM 669 C CA . ASP A 1 81 ? -4.840 5.175 14.305 1.00 81.12 81 ASP A CA 1
ATOM 670 C C . ASP A 1 81 ? -3.547 5.436 13.514 1.00 81.12 81 ASP A C 1
ATOM 672 O O . ASP A 1 81 ? -3.067 4.606 12.726 1.00 81.12 81 ASP A O 1
ATOM 676 N N . GLU A 1 82 ? -2.966 6.614 13.743 1.00 78.31 82 GLU A N 1
ATOM 677 C CA . GLU A 1 82 ? -1.733 7.068 13.095 1.00 78.31 82 GLU A CA 1
ATOM 678 C C . GLU A 1 82 ? -0.598 6.039 13.237 1.00 78.31 82 GLU A C 1
ATOM 680 O O . GLU A 1 82 ? 0.068 5.694 12.256 1.00 78.31 82 GLU A O 1
ATOM 685 N N . ARG A 1 83 ? -0.409 5.498 14.448 1.00 72.62 83 ARG A N 1
ATOM 686 C CA . ARG A 1 83 ? 0.760 4.681 14.823 1.00 72.62 83 ARG A CA 1
ATOM 687 C C . ARG A 1 83 ? 0.522 3.171 14.787 1.00 72.62 83 ARG A C 1
ATOM 689 O O . ARG A 1 83 ? 1.410 2.415 15.176 1.00 72.62 83 ARG A O 1
ATOM 696 N N . ALA A 1 84 ? -0.647 2.715 14.337 1.00 77.81 84 ALA A N 1
ATOM 697 C CA . ALA A 1 84 ? -1.036 1.301 14.385 1.00 77.81 84 ALA A CA 1
ATOM 698 C C . ALA A 1 84 ? -1.108 0.721 15.810 1.00 77.81 84 ALA A C 1
ATOM 700 O O . ALA A 1 84 ? -0.952 -0.488 16.000 1.00 77.81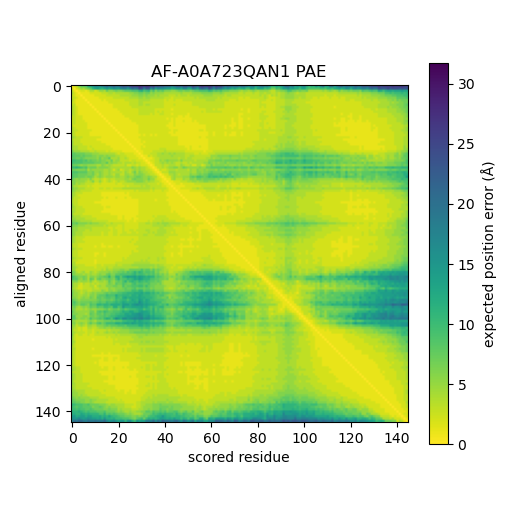 84 ALA A O 1
ATOM 701 N N . THR A 1 85 ? -1.222 1.548 16.845 1.00 80.62 85 THR A N 1
ATOM 702 C CA . THR A 1 85 ? -1.209 1.101 18.248 1.00 80.62 85 THR A CA 1
ATOM 703 C C . THR A 1 85 ? -2.603 1.086 18.848 1.00 80.62 85 THR A C 1
ATOM 705 O O . THR A 1 85 ? -2.905 0.223 19.673 1.00 80.62 85 THR A O 1
ATOM 708 N N . ASP A 1 86 ? -3.463 2.003 18.415 1.00 83.50 86 ASP A N 1
ATOM 709 C CA . ASP A 1 86 ? -4.751 2.255 19.052 1.00 83.50 86 ASP A CA 1
ATOM 710 C C . ASP A 1 86 ? -5.796 1.194 18.706 1.00 83.50 86 ASP A C 1
ATOM 712 O O . ASP A 1 86 ? -6.678 0.913 19.514 1.00 83.50 86 ASP A O 1
ATOM 716 N N . PHE A 1 87 ? -5.664 0.525 17.558 1.00 84.19 87 PHE A N 1
ATOM 717 C CA . PHE A 1 87 ? -6.499 -0.634 17.241 1.00 84.19 87 PHE A CA 1
ATOM 718 C C . PHE A 1 87 ? -6.129 -1.902 18.032 1.00 84.19 87 PHE A C 1
ATOM 720 O O . PHE A 1 87 ? -6.929 -2.838 18.098 1.00 84.19 87 PHE A O 1
ATOM 727 N N . ARG A 1 88 ? -4.933 -1.960 18.639 1.00 82.31 88 ARG A N 1
ATOM 728 C CA . ARG A 1 88 ? -4.444 -3.149 19.365 1.00 82.31 88 ARG A CA 1
ATOM 729 C C . ARG A 1 88 ? -4.751 -3.117 20.854 1.00 82.31 88 ARG A C 1
ATOM 731 O O . ARG A 1 88 ? -5.056 -4.154 21.439 1.00 82.31 88 ARG A O 1
ATOM 738 N N . TYR A 1 89 ? -4.666 -1.943 21.467 1.00 82.62 89 TYR A N 1
ATOM 739 C CA . TYR A 1 89 ? -4.767 -1.794 22.914 1.00 82.62 89 TYR A CA 1
ATOM 740 C C . TYR A 1 89 ? -5.972 -0.938 23.280 1.00 82.62 89 TYR A C 1
ATOM 742 O O . TYR A 1 89 ? -6.272 0.042 22.620 1.00 82.62 89 TYR A O 1
ATOM 750 N N . ALA A 1 90 ? -6.679 -1.297 24.354 1.00 79.69 90 ALA A N 1
ATOM 751 C CA . ALA A 1 90 ? -7.822 -0.511 24.828 1.00 79.69 90 ALA A CA 1
ATOM 752 C C . ALA A 1 90 ? -7.403 0.837 25.446 1.00 79.69 90 ALA A C 1
ATOM 754 O O . ALA A 1 90 ? -8.234 1.734 25.615 1.00 79.69 90 ALA A O 1
ATOM 755 N N . ARG A 1 91 ? -6.130 0.954 25.837 1.00 82.44 91 ARG A N 1
ATOM 756 C CA . ARG A 1 91 ? -5.535 2.144 26.435 1.00 82.44 91 ARG A CA 1
ATOM 757 C C . ARG A 1 91 ? -4.136 2.376 25.886 1.00 82.44 91 ARG A C 1
ATOM 759 O O . ARG A 1 91 ? -3.425 1.416 25.587 1.00 82.44 91 ARG A O 1
ATOM 766 N N . ARG A 1 92 ? -3.743 3.646 25.829 1.00 83.56 92 ARG A N 1
ATOM 767 C CA . ARG A 1 92 ? -2.370 4.078 25.554 1.00 83.56 92 ARG A CA 1
ATOM 768 C C . ARG A 1 92 ? -1.502 3.947 26.812 1.00 83.56 92 ARG A C 1
ATOM 770 O O . ARG A 1 92 ? -2.007 3.730 27.914 1.00 83.56 92 ARG A O 1
ATOM 777 N N . ASN A 1 93 ? -0.193 4.138 26.650 1.00 81.94 93 ASN A N 1
ATOM 778 C CA . ASN A 1 93 ? 0.782 4.076 27.749 1.00 81.94 93 ASN A CA 1
ATOM 779 C C . ASN A 1 93 ? 0.532 5.118 28.855 1.00 81.94 93 ASN A C 1
ATOM 781 O O . ASN A 1 93 ? 0.930 4.900 29.993 1.00 81.94 93 ASN A O 1
ATOM 785 N N . ASP A 1 94 ? -0.135 6.227 28.537 1.00 86.62 94 ASP A N 1
ATOM 786 C CA . ASP A 1 94 ? -0.529 7.273 29.490 1.00 86.62 94 ASP A CA 1
ATOM 787 C C . ASP A 1 94 ? -1.858 6.972 30.220 1.00 86.62 94 ASP A C 1
ATOM 789 O O . ASP A 1 94 ? -2.328 7.773 31.025 1.00 86.62 94 ASP A O 1
ATOM 793 N N . GLY A 1 95 ? -2.482 5.820 29.948 1.00 81.94 95 GLY A N 1
ATOM 794 C CA . GLY A 1 95 ? -3.744 5.391 30.551 1.00 81.94 95 GLY A CA 1
ATOM 795 C C . GLY A 1 95 ? -5.009 5.927 29.871 1.00 81.94 95 GLY A C 1
ATOM 796 O O . GLY A 1 95 ? -6.111 5.471 30.217 1.00 81.94 95 GLY A O 1
ATOM 797 N N . THR A 1 96 ? -4.887 6.826 28.888 1.00 84.12 96 THR A N 1
ATOM 798 C CA . THR A 1 96 ? -6.024 7.318 28.091 1.00 84.12 96 THR A CA 1
ATOM 799 C C . THR A 1 96 ? -6.633 6.197 27.250 1.00 84.12 96 THR A C 1
ATOM 801 O O . THR A 1 96 ? -5.974 5.201 26.937 1.00 84.12 96 THR A O 1
ATOM 804 N N . ARG A 1 97 ? -7.927 6.306 26.917 1.00 82.19 97 ARG A N 1
ATOM 805 C CA . ARG A 1 97 ? -8.593 5.306 26.072 1.00 82.19 97 ARG A CA 1
ATOM 806 C C . ARG A 1 97 ? -8.130 5.460 24.627 1.00 82.19 97 ARG A C 1
ATOM 808 O O . ARG A 1 97 ? -8.117 6.558 24.081 1.00 82.19 97 ARG A O 1
ATOM 815 N N . SER A 1 98 ? -7.808 4.342 23.993 1.00 83.31 98 SER A N 1
ATOM 816 C CA . SER A 1 98 ? -7.567 4.322 22.553 1.00 83.31 98 SER A CA 1
ATOM 817 C C . SER A 1 98 ? -8.876 4.562 21.796 1.00 83.31 98 SER A C 1
ATOM 819 O O . SER A 1 98 ? -9.945 4.151 22.256 1.00 83.31 98 SER A O 1
ATOM 821 N N . LEU A 1 99 ? -8.781 5.223 20.636 1.00 80.25 99 LEU A N 1
ATOM 822 C CA . LEU A 1 99 ? -9.914 5.524 19.748 1.00 80.25 99 LEU A CA 1
ATOM 823 C C . LEU A 1 99 ? -11.037 6.331 20.430 1.00 80.25 99 LEU A C 1
ATOM 825 O O . LEU A 1 99 ? -12.222 6.126 20.157 1.00 80.25 99 LEU A O 1
ATOM 829 N N . GLU A 1 100 ? -10.677 7.234 21.346 1.00 77.12 100 GLU A N 1
ATOM 830 C CA . GLU A 1 100 ? -11.634 8.121 22.008 1.00 77.12 100 GLU A CA 1
ATOM 831 C C . GLU A 1 100 ? -12.435 8.925 20.965 1.00 77.12 100 GLU A C 1
ATOM 833 O O . GLU A 1 100 ? -11.869 9.554 20.075 1.00 77.12 100 GLU A O 1
ATOM 838 N N . GLY A 1 101 ? -13.768 8.835 21.029 1.00 78.94 101 GLY A N 1
ATOM 839 C CA . GLY A 1 101 ? -14.688 9.40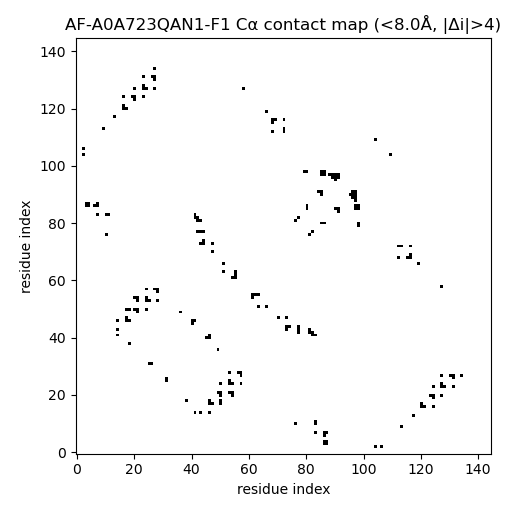7 20.035 1.00 78.94 101 GLY A CA 1
ATOM 840 C C . GLY A 1 101 ? -15.187 8.431 18.958 1.00 78.94 101 GLY A C 1
ATOM 841 O O . GLY A 1 101 ? -16.190 8.716 18.302 1.00 78.94 101 GLY A O 1
ATOM 842 N N . ILE A 1 102 ? -14.577 7.248 18.803 1.00 83.06 102 ILE A N 1
ATOM 843 C CA . ILE A 1 102 ? -15.079 6.194 17.906 1.00 83.06 102 ILE A CA 1
ATOM 844 C C . ILE A 1 102 ? -15.959 5.228 18.704 1.00 83.06 102 ILE A C 1
ATOM 846 O O . ILE A 1 102 ? -15.487 4.308 19.368 1.00 83.06 102 ILE A O 1
ATOM 850 N N . HIS A 1 103 ? -17.273 5.435 18.629 1.00 81.00 103 HIS A N 1
ATOM 851 C CA . HIS A 1 103 ? -18.260 4.597 19.327 1.00 81.00 103 HIS A CA 1
ATOM 852 C C . HIS A 1 103 ? -18.874 3.508 18.443 1.00 81.00 103 HIS A C 1
ATOM 854 O O . HIS A 1 103 ? -19.369 2.501 18.948 1.00 81.00 103 HIS A O 1
ATOM 860 N N . TYR A 1 104 ? -18.850 3.707 17.127 1.00 84.56 104 TYR A N 1
ATOM 861 C CA . TYR A 1 104 ? -19.460 2.813 16.154 1.00 84.56 104 TYR A CA 1
ATOM 862 C C . TYR A 1 104 ? -18.548 2.657 14.942 1.00 84.56 104 TYR A C 1
ATOM 864 O O . TYR A 1 104 ? -18.023 3.637 14.418 1.00 84.56 104 TYR A O 1
ATOM 872 N N . VAL A 1 105 ? -18.407 1.419 14.472 1.00 85.38 105 VAL A N 1
ATOM 873 C CA . VAL A 1 105 ? -17.749 1.105 13.205 1.00 85.38 105 VAL A CA 1
ATOM 874 C C . VAL A 1 105 ? -18.739 0.338 12.344 1.00 85.38 105 VAL A C 1
ATOM 876 O O . VAL A 1 105 ? -19.195 -0.741 12.722 1.00 85.38 105 VAL A O 1
ATOM 879 N N . ASN A 1 106 ? -19.042 0.873 11.162 1.00 90.56 106 ASN A N 1
ATOM 880 C CA . ASN A 1 106 ? -19.764 0.124 10.143 1.00 90.56 106 ASN A CA 1
ATOM 881 C C . ASN A 1 106 ? -18.794 -0.864 9.482 1.00 90.56 106 ASN A C 1
ATOM 883 O O . ASN A 1 106 ? -18.085 -0.512 8.540 1.00 90.56 106 ASN A O 1
ATOM 887 N N . THR A 1 107 ? -18.743 -2.090 9.998 1.00 89.06 107 THR A N 1
ATOM 888 C CA . THR A 1 107 ? -17.802 -3.124 9.541 1.00 89.06 107 THR A CA 1
ATOM 889 C C . THR A 1 107 ? -18.021 -3.527 8.088 1.00 89.06 107 THR A C 1
ATOM 891 O O . THR A 1 107 ? -17.051 -3.818 7.398 1.00 89.06 107 THR A O 1
ATOM 894 N N . ARG A 1 108 ? -19.267 -3.483 7.600 1.00 92.56 108 ARG A N 1
ATOM 895 C CA . ARG A 1 108 ? -19.587 -3.756 6.196 1.00 92.56 108 ARG A CA 1
ATOM 896 C C . ARG A 1 108 ? -18.967 -2.708 5.279 1.00 92.56 108 ARG A C 1
ATOM 898 O O . ARG A 1 108 ? -18.175 -3.053 4.414 1.00 92.56 108 ARG A O 1
ATOM 905 N N . ARG A 1 109 ? -19.273 -1.428 5.517 1.00 92.88 109 ARG A N 1
ATOM 906 C CA . ARG A 1 109 ? -18.733 -0.320 4.713 1.00 92.88 109 ARG A CA 1
ATOM 907 C C . ARG A 1 109 ? -17.210 -0.254 4.800 1.00 92.88 109 ARG A C 1
ATOM 909 O O . ARG A 1 109 ? -16.555 0.066 3.815 1.00 92.88 109 ARG A O 1
ATOM 916 N N . PHE A 1 110 ? -16.656 -0.539 5.979 1.00 92.00 110 PHE A N 1
ATOM 917 C CA . PHE A 1 110 ? -15.214 -0.638 6.164 1.00 92.00 110 PHE A CA 1
ATOM 918 C C . PHE A 1 110 ? -14.627 -1.748 5.284 1.00 92.00 110 PHE A C 1
ATOM 920 O O . PHE A 1 110 ? -13.749 -1.463 4.481 1.00 92.00 110 PHE A O 1
ATOM 927 N N . GLY A 1 111 ? -15.156 -2.972 5.370 1.00 92.88 111 GLY A N 1
ATOM 928 C CA . GLY A 1 111 ? -14.697 -4.102 4.559 1.00 92.88 111 GLY A CA 1
ATOM 929 C C . GLY A 1 111 ? -14.804 -3.846 3.054 1.00 92.88 111 GLY A C 1
ATOM 930 O O . GLY A 1 111 ? -13.845 -4.099 2.337 1.00 92.88 111 GLY A O 1
ATOM 931 N N . GLU A 1 112 ? -15.917 -3.269 2.589 1.00 96.38 112 GLU A N 1
ATOM 932 C CA . GLU A 1 112 ? -16.115 -2.892 1.180 1.00 96.38 112 GLU A CA 1
ATOM 933 C C . GLU A 1 112 ? -15.028 -1.916 0.698 1.00 96.38 112 GLU A C 1
ATOM 935 O O . GLU A 1 112 ? -14.422 -2.127 -0.348 1.00 96.38 112 GLU A O 1
ATOM 940 N N . LYS A 1 113 ? -14.731 -0.872 1.484 1.00 96.81 113 LYS A N 1
ATOM 941 C CA . LYS A 1 113 ? -13.725 0.135 1.114 1.00 96.81 113 LYS A CA 1
ATOM 942 C C . LYS A 1 113 ? -12.292 -0.379 1.203 1.00 96.81 113 LYS A C 1
ATOM 944 O O . LYS A 1 113 ? -11.470 -0.024 0.364 1.00 96.81 113 LYS A O 1
ATOM 949 N N . MET A 1 114 ? -12.000 -1.214 2.197 1.00 95.31 114 MET A N 1
ATOM 950 C CA . MET A 1 114 ? -10.699 -1.871 2.311 1.00 95.31 114 MET A CA 1
ATOM 951 C C . MET A 1 114 ? -10.463 -2.861 1.167 1.00 95.31 114 MET A C 1
ATOM 953 O O . MET A 1 114 ? -9.355 -2.903 0.647 1.00 95.31 114 MET A O 1
ATOM 957 N N . GLY A 1 115 ? -11.491 -3.620 0.770 1.00 96.69 115 GLY A N 1
ATOM 958 C CA . GLY A 1 115 ? -11.428 -4.537 -0.370 1.00 96.69 115 GLY A CA 1
ATOM 959 C C . GLY A 1 115 ? -11.136 -3.797 -1.670 1.00 96.69 115 GLY A C 1
ATOM 960 O O . GLY A 1 115 ? -10.148 -4.095 -2.321 1.00 96.69 115 GLY A O 1
ATOM 961 N N . GLU A 1 116 ? -11.900 -2.741 -1.966 1.00 97.88 116 GLU A N 1
ATOM 962 C CA . GLU A 1 116 ? -11.697 -1.905 -3.161 1.00 97.88 116 GLU A CA 1
ATOM 963 C C . GLU A 1 116 ? -10.272 -1.319 -3.236 1.00 97.88 116 GLU A C 1
ATOM 965 O O . GLU A 1 116 ? -9.662 -1.280 -4.303 1.00 97.88 116 GLU A O 1
ATOM 970 N N . ALA A 1 117 ? -9.714 -0.882 -2.100 1.00 98.00 117 ALA A N 1
ATOM 971 C CA . ALA A 1 117 ? -8.332 -0.406 -2.039 1.00 98.00 117 ALA A CA 1
ATOM 972 C C . ALA A 1 117 ? -7.302 -1.536 -2.209 1.00 98.00 117 ALA A C 1
ATOM 974 O O . ALA A 1 117 ? -6.282 -1.313 -2.859 1.00 98.00 117 ALA A O 1
ATOM 975 N N . SER A 1 118 ? -7.550 -2.716 -1.628 1.00 97.56 118 SER A N 1
ATOM 976 C CA . SER A 1 118 ? -6.672 -3.883 -1.778 1.00 97.56 118 SER A CA 1
ATOM 977 C C . SER A 1 118 ? -6.631 -4.346 -3.224 1.00 97.56 118 SER A C 1
ATOM 979 O O . SER A 1 118 ? -5.547 -4.415 -3.781 1.00 97.56 118 SER A O 1
ATOM 981 N N . ASP A 1 119 ? -7.790 -4.563 -3.848 1.00 98.25 119 ASP A N 1
ATOM 982 C CA . ASP A 1 119 ? -7.893 -5.069 -5.220 1.00 98.25 119 ASP A CA 1
ATOM 983 C C . ASP A 1 119 ? -7.141 -4.164 -6.207 1.00 98.25 119 ASP A C 1
ATOM 985 O O . ASP A 1 119 ? -6.442 -4.638 -7.104 1.00 98.25 119 ASP A O 1
ATOM 989 N N . LEU A 1 120 ? -7.236 -2.841 -6.016 1.00 98.38 120 LEU A N 1
ATOM 990 C CA . LEU A 1 120 ? -6.490 -1.879 -6.822 1.00 98.38 120 LEU A CA 1
ATOM 991 C C . LEU A 1 120 ? -4.978 -2.030 -6.632 1.00 98.38 120 LEU A C 1
ATOM 993 O O . LEU A 1 120 ? -4.237 -2.062 -7.614 1.00 98.38 120 LEU A O 1
ATOM 997 N N . LEU A 1 121 ? -4.511 -2.096 -5.384 1.00 98.38 121 LEU A N 1
ATOM 998 C CA . LEU A 1 121 ? -3.086 -2.219 -5.077 1.00 98.38 121 LEU A CA 1
ATOM 999 C C . LEU A 1 121 ? -2.519 -3.582 -5.490 1.00 98.38 121 LEU A C 1
ATOM 1001 O O . LEU A 1 121 ? -1.384 -3.635 -5.946 1.00 98.38 121 LEU A O 1
ATOM 1005 N N . ASP A 1 122 ? -3.304 -4.654 -5.406 1.00 98.25 122 ASP A N 1
ATOM 1006 C CA . ASP A 1 122 ? -2.941 -5.975 -5.920 1.00 98.25 122 ASP A CA 1
ATOM 1007 C C . ASP A 1 122 ? -2.800 -5.940 -7.452 1.00 98.25 122 ASP A C 1
ATOM 1009 O O . ASP A 1 122 ? -1.886 -6.540 -8.017 1.00 98.25 122 ASP A O 1
ATOM 1013 N N . GLY A 1 123 ? -3.652 -5.175 -8.146 1.00 98.25 123 GLY A N 1
ATOM 1014 C CA . GLY A 1 123 ? -3.494 -4.894 -9.576 1.00 98.25 123 GLY A CA 1
ATOM 1015 C C . GLY A 1 123 ? -2.176 -4.182 -9.900 1.00 98.25 123 GLY A C 1
ATOM 1016 O O . GLY A 1 123 ? -1.467 -4.595 -10.816 1.00 98.25 123 GLY A O 1
ATOM 1017 N N . VAL A 1 124 ? -1.821 -3.160 -9.113 1.00 98.50 124 VAL A N 1
ATOM 1018 C CA . VAL A 1 124 ? -0.537 -2.447 -9.236 1.00 98.50 124 VAL A CA 1
ATOM 1019 C C . VAL A 1 124 ? 0.642 -3.386 -8.971 1.00 98.50 124 VAL A C 1
ATOM 1021 O O . VAL A 1 124 ? 1.576 -3.416 -9.765 1.00 98.50 124 VAL A O 1
ATOM 1024 N N . ASP A 1 125 ? 0.613 -4.170 -7.888 1.00 98.56 125 ASP A N 1
ATOM 1025 C CA . ASP A 1 125 ? 1.675 -5.131 -7.548 1.00 98.56 125 ASP A CA 1
ATOM 1026 C C . ASP A 1 125 ? 1.925 -6.112 -8.702 1.00 98.56 125 ASP A C 1
ATOM 1028 O O . ASP A 1 125 ? 3.067 -6.280 -9.135 1.00 98.56 125 ASP A O 1
ATOM 1032 N N . ASN A 1 126 ? 0.857 -6.684 -9.266 1.00 98.31 126 ASN A N 1
ATOM 1033 C CA . ASN A 1 126 ? 0.945 -7.574 -10.423 1.00 98.31 126 ASN A CA 1
ATOM 1034 C C . ASN A 1 126 ? 1.518 -6.872 -11.665 1.00 98.31 126 ASN A C 1
ATOM 1036 O O . ASN A 1 126 ? 2.375 -7.442 -12.341 1.00 98.31 126 ASN A O 1
ATOM 1040 N N . GLY A 1 127 ? 1.088 -5.639 -11.952 1.00 98.31 127 GLY A N 1
ATOM 1041 C CA . GLY A 1 127 ? 1.613 -4.844 -13.067 1.00 98.31 127 GLY A CA 1
ATOM 1042 C C . GLY A 1 127 ? 3.113 -4.571 -12.936 1.00 98.31 127 GLY A C 1
ATOM 1043 O O . GLY A 1 127 ? 3.878 -4.818 -13.867 1.00 98.31 127 GLY A O 1
ATOM 1044 N N . LEU A 1 128 ? 3.567 -4.162 -11.748 1.00 98.44 128 LEU A N 1
ATOM 1045 C CA . LEU A 1 128 ? 4.987 -3.910 -11.491 1.00 98.44 128 LEU A CA 1
ATOM 1046 C C . LEU A 1 128 ? 5.835 -5.188 -11.580 1.00 98.44 128 LEU A C 1
ATOM 1048 O O . LEU A 1 128 ? 6.959 -5.140 -12.076 1.00 98.44 128 LEU A O 1
ATOM 1052 N N . ARG A 1 129 ? 5.315 -6.341 -11.133 1.00 98.38 129 ARG A N 1
ATOM 1053 C CA . ARG A 1 129 ? 5.997 -7.638 -11.312 1.00 98.38 129 ARG A CA 1
ATOM 1054 C C . ARG A 1 129 ? 6.173 -7.982 -12.783 1.00 98.38 129 ARG A C 1
ATOM 1056 O O . ARG A 1 129 ? 7.274 -8.332 -13.187 1.00 98.38 129 ARG A O 1
ATOM 1063 N N . TYR A 1 130 ? 5.120 -7.810 -13.575 1.00 97.81 130 TYR A N 1
ATOM 1064 C CA . TYR A 1 130 ? 5.187 -8.026 -15.015 1.00 97.81 130 TYR A CA 1
ATOM 1065 C C . TYR A 1 130 ? 6.244 -7.128 -15.680 1.00 97.81 130 TYR A C 1
ATOM 1067 O O . TYR A 1 130 ? 7.063 -7.608 -16.460 1.00 97.81 130 TYR A O 1
ATOM 1075 N N . LEU A 1 131 ? 6.294 -5.840 -15.323 1.00 97.62 131 LEU A N 1
ATOM 1076 C CA . LEU A 1 131 ? 7.319 -4.925 -15.839 1.00 97.62 131 LEU A CA 1
ATOM 1077 C C . LEU A 1 131 ? 8.743 -5.355 -15.450 1.00 97.62 131 LEU A C 1
ATOM 1079 O O . LEU A 1 131 ? 9.670 -5.205 -16.249 1.00 97.62 131 LEU A O 1
ATOM 1083 N N . LEU A 1 132 ? 8.931 -5.896 -14.242 1.00 97.12 132 LEU A N 1
ATOM 1084 C CA . LEU A 1 132 ? 10.227 -6.423 -13.806 1.00 97.12 132 LEU A CA 1
ATOM 1085 C C . LEU A 1 132 ? 10.648 -7.645 -14.618 1.00 97.12 132 LEU A C 1
ATOM 1087 O O . LEU A 1 132 ? 11.814 -7.726 -15.007 1.00 97.12 132 LEU A O 1
ATOM 1091 N N . ASP A 1 133 ? 9.713 -8.549 -14.904 1.00 97.38 133 ASP A N 1
ATOM 1092 C CA . ASP A 1 133 ? 9.970 -9.716 -15.745 1.00 97.38 133 ASP A CA 1
ATOM 1093 C C . ASP A 1 133 ? 10.387 -9.273 -17.157 1.00 97.38 133 ASP A C 1
ATOM 1095 O O . ASP A 1 133 ? 11.439 -9.687 -17.644 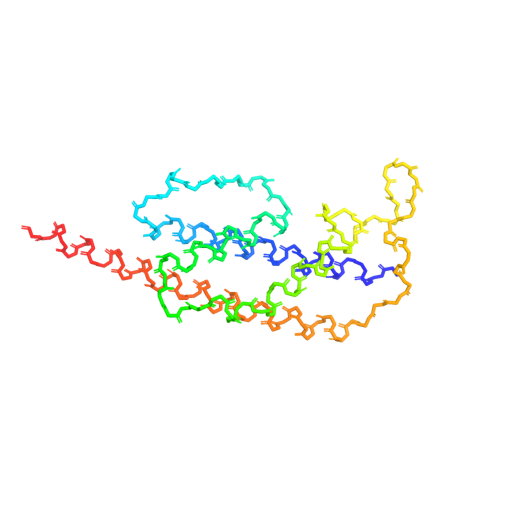1.00 97.38 133 ASP A O 1
ATOM 1099 N N . CYS A 1 134 ? 9.670 -8.316 -17.765 1.00 96.00 134 CYS A N 1
ATOM 1100 C CA . CYS A 1 134 ? 10.055 -7.741 -19.060 1.00 96.00 134 CYS A CA 1
ATOM 1101 C C . CYS A 1 134 ? 11.448 -7.087 -19.035 1.00 96.00 134 CYS A C 1
ATOM 1103 O O . CYS A 1 134 ? 12.227 -7.242 -19.976 1.00 96.00 134 CYS A O 1
ATOM 1105 N N . LYS A 1 135 ? 11.786 -6.350 -17.967 1.00 94.44 135 LYS A N 1
ATOM 1106 C CA . LYS A 1 135 ? 13.113 -5.731 -17.799 1.00 94.44 135 LYS A CA 1
ATOM 1107 C C . LYS A 1 135 ? 14.211 -6.795 -17.704 1.00 94.44 135 LYS A C 1
ATOM 1109 O O . LYS A 1 135 ? 15.276 -6.631 -18.295 1.00 94.44 135 LYS A O 1
ATOM 1114 N N . ALA A 1 136 ? 13.957 -7.883 -16.978 1.00 94.62 136 ALA A N 1
ATOM 1115 C CA . ALA A 1 136 ? 14.899 -8.988 -16.837 1.00 94.62 136 ALA A CA 1
ATOM 1116 C C . ALA A 1 136 ? 15.126 -9.724 -18.167 1.00 94.62 136 ALA A C 1
ATOM 1118 O O . ALA A 1 136 ? 16.276 -9.977 -18.527 1.00 94.62 136 ALA A O 1
ATOM 1119 N N . GLU A 1 137 ? 14.058 -10.012 -18.914 1.00 95.38 137 GLU A N 1
ATOM 1120 C CA . GLU A 1 137 ? 14.135 -10.621 -20.248 1.00 95.38 137 GLU A CA 1
ATOM 1121 C C . GLU A 1 137 ? 14.927 -9.744 -21.226 1.00 95.38 137 GLU A C 1
ATOM 1123 O O . GLU A 1 137 ? 15.824 -10.236 -21.914 1.00 95.38 137 GLU A O 1
ATOM 1128 N N . TRP A 1 138 ? 14.666 -8.43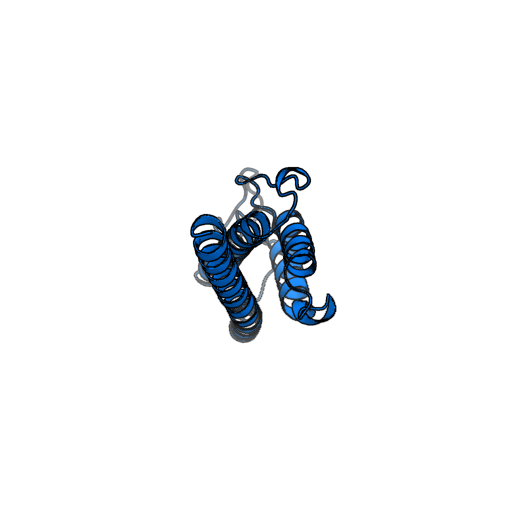1 -21.249 1.00 93.00 138 TRP A N 1
ATOM 1129 C CA . TRP A 1 138 ? 15.406 -7.511 -22.114 1.00 93.00 138 TRP A CA 1
ATOM 1130 C C . TRP A 1 138 ? 16.899 -7.458 -21.799 1.00 93.00 138 TRP A C 1
ATOM 1132 O O . TRP A 1 138 ? 17.713 -7.481 -22.722 1.00 93.00 138 TRP A O 1
ATOM 1142 N N . ASN A 1 139 ? 17.267 -7.432 -20.518 1.00 92.12 139 ASN A N 1
ATOM 1143 C CA . ASN A 1 139 ? 18.673 -7.446 -20.115 1.00 92.12 139 ASN A CA 1
ATOM 1144 C C . ASN A 1 139 ? 19.375 -8.741 -20.549 1.00 92.12 139 ASN A C 1
ATOM 1146 O O . ASN A 1 139 ? 20.476 -8.679 -21.080 1.00 92.12 139 ASN A O 1
ATOM 1150 N N . GLN A 1 140 ? 18.718 -9.899 -20.416 1.00 93.12 140 GLN A N 1
ATOM 1151 C CA . GLN A 1 140 ? 19.275 -11.175 -20.886 1.00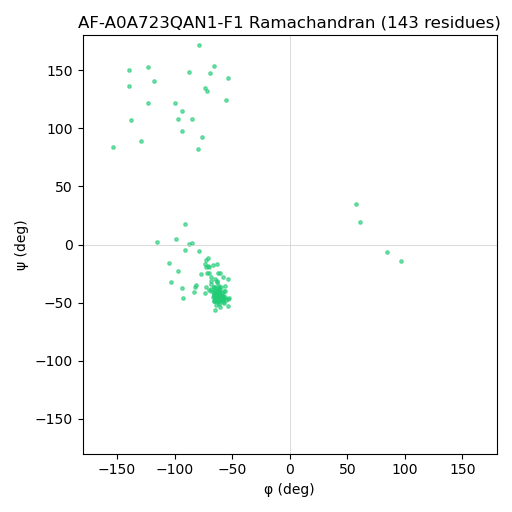 93.12 140 GLN A CA 1
ATOM 1152 C C . GLN A 1 140 ? 19.524 -11.183 -22.397 1.00 93.12 140 GLN A C 1
ATOM 1154 O O . GLN A 1 140 ? 20.529 -11.724 -22.855 1.00 93.12 140 GLN A O 1
ATOM 1159 N N . ILE A 1 141 ? 18.618 -10.581 -23.173 1.00 92.50 141 ILE A N 1
ATOM 1160 C CA . ILE A 1 141 ? 18.783 -10.442 -24.622 1.00 92.50 141 ILE A CA 1
ATOM 1161 C C . ILE A 1 141 ? 19.986 -9.544 -24.930 1.00 92.50 141 ILE A C 1
ATOM 1163 O O . ILE A 1 141 ? 20.818 -9.922 -25.751 1.00 92.50 141 ILE A O 1
ATOM 1167 N N . LEU A 1 142 ? 20.107 -8.391 -24.267 1.00 91.00 142 LEU A N 1
ATOM 1168 C CA . LEU A 1 142 ? 21.229 -7.467 -24.468 1.00 91.00 142 LEU A CA 1
ATOM 1169 C C . LEU A 1 142 ? 22.579 -8.092 -24.096 1.00 91.00 142 LEU A C 1
ATOM 1171 O O . LEU A 1 142 ? 23.535 -7.921 -24.843 1.00 91.00 142 LEU A O 1
ATOM 1175 N N . ASP A 1 143 ? 22.637 -8.862 -23.009 1.00 90.56 143 ASP A N 1
ATOM 1176 C CA . ASP A 1 143 ? 23.853 -9.551 -22.555 1.00 90.56 143 ASP A CA 1
ATOM 1177 C C . ASP A 1 143 ? 24.263 -10.728 -23.468 1.00 90.56 143 ASP A C 1
ATOM 1179 O O . ASP A 1 143 ? 25.358 -11.276 -23.329 1.00 90.56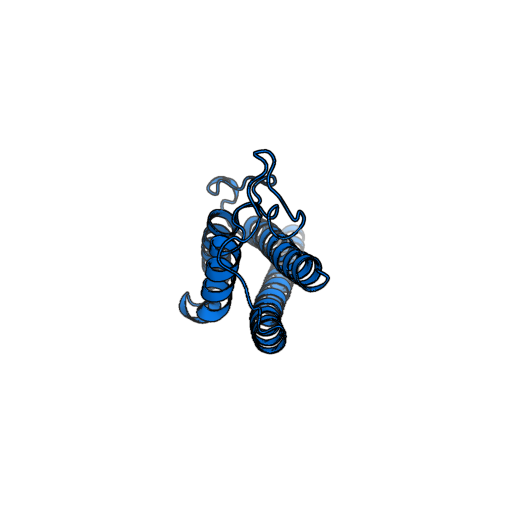 143 ASP A O 1
ATOM 1183 N N . SER A 1 144 ? 23.385 -11.148 -24.388 1.00 85.69 144 SER A N 1
ATOM 1184 C CA . SER A 1 144 ? 23.642 -12.234 -25.343 1.00 85.69 144 SER A CA 1
ATOM 1185 C C . SER A 1 144 ? 24.247 -11.780 -26.683 1.00 85.69 144 SER A C 1
ATOM 1187 O O . SER A 1 144 ? 24.586 -12.638 -27.505 1.00 85.69 144 SER A O 1
ATOM 1189 N N . PHE A 1 145 ? 24.395 -10.465 -26.896 1.00 71.38 145 PHE A N 1
ATOM 1190 C CA . PHE A 1 145 ? 25.039 -9.844 -28.066 1.00 71.38 145 PHE A CA 1
ATOM 1191 C C . PHE A 1 145 ? 26.455 -9.350 -27.752 1.00 71.38 145 PHE A C 1
ATOM 1193 O O . PHE A 1 145 ? 27.294 -9.398 -28.683 1.00 71.38 145 PHE A O 1
#

Nearest PDB structures (foldseek):
  5xsj-assembly1_L  TM=3.399E-01  e=2.405E-01  Clostridium beijerinckii NCIMB 8052
  6s37-assembly1_A  TM=2.849E-01  e=1.724E+00  Pseudomonas putida KT2440
  6s1a-assembly1_B  TM=2.881E-01  e=4.495E+00  Pseudomonas putida KT2440
  6s37-assembly1_B  TM=2.567E-01  e=5.562E+00  Pseudomonas putida KT2440

pLDDT: mean 91.32, std 7.17, range [58.22, 98.56]